Protein AF-A0A5N5L0U0-F1 (afdb_monomer)

Sequence (150 aa):
MPHYKRVSVTHNSPPVTTPPHHPRVSRDEAMPADPTDLRNKYGLDDGLHYVPGTPVYRAYDEYKQSSRRAETARVRYDRAANLLRVPQGRELGDGQFPRGSSPYRMFFPEDHAGLLPLAEEAFRTARDHAEKREAFNVRYEKVLEAKGVC

Nearest PDB structures (foldseek):
  8snb-assembly1_8F  TM=4.095E-01  e=4.947E+00  Strongylocentrotus purpuratus
  7nna-assembly1_A  TM=3.285E-01  e=7.511E+00  Klebsiella pneumoniae

Foldseek 3Di:
DDDDDDDDDDDPDDDPPDPDPDPQQDPPDDDPPALQVCCVPPNLDPCSCVPPPDPLVVLVVQLVVLVVQLVVLVVVLVVLQVVFFDDPPDDDDPPFDWDDPDPRRTGGPVSVVVSVVSVVSNVVSVVSSVVSVVVSVVSVVSSCVSVVVD

Structure (mmCIF, N/CA/C/O backbone):
data_AF-A0A5N5L0U0-F1
#
_entry.id   AF-A0A5N5L0U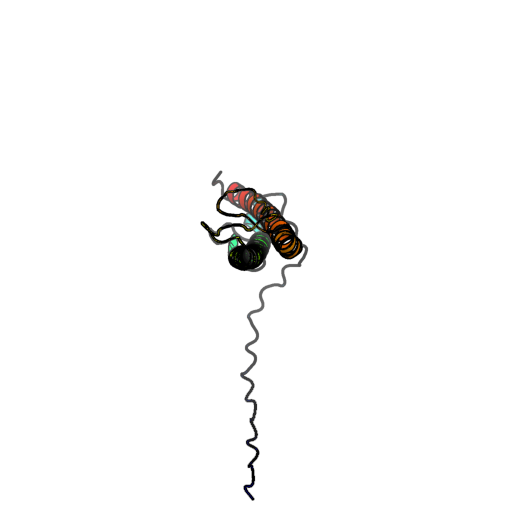0-F1
#
loop_
_atom_site.group_PDB
_atom_site.id
_atom_site.type_symbol
_atom_site.label_atom_id
_atom_site.label_alt_id
_atom_site.label_comp_id
_atom_site.label_asym_id
_atom_site.label_entity_id
_atom_site.label_seq_id
_atom_site.pdbx_PDB_ins_code
_atom_site.Cartn_x
_atom_site.Cartn_y
_atom_site.Cartn_z
_atom_site.occupancy
_atom_site.B_iso_or_equiv
_atom_site.auth_seq_id
_atom_site.auth_comp_id
_atom_site.auth_asym_id
_atom_site.auth_atom_id
_atom_site.pdbx_PDB_model_num
ATOM 1 N N . MET A 1 1 ? -25.865 -36.643 -40.971 1.00 43.41 1 MET A N 1
ATOM 2 C CA . MET A 1 1 ? -26.269 -35.379 -40.320 1.00 43.41 1 MET A CA 1
ATOM 3 C C . MET A 1 1 ? -26.561 -35.668 -38.853 1.00 43.41 1 MET A C 1
ATOM 5 O O . MET A 1 1 ? -27.514 -36.394 -38.602 1.00 43.41 1 MET A O 1
ATOM 9 N N . PRO A 1 2 ? -25.726 -35.241 -37.890 1.00 39.94 2 PRO A N 1
ATOM 10 C CA . PRO A 1 2 ? -25.977 -35.527 -36.482 1.00 39.94 2 PRO A CA 1
ATOM 11 C C . PRO A 1 2 ? -26.863 -34.452 -35.834 1.00 39.94 2 PRO A C 1
ATOM 13 O O . PRO A 1 2 ? -26.599 -33.255 -35.930 1.00 39.94 2 PRO A O 1
ATOM 16 N N . HIS A 1 3 ? -27.925 -34.914 -35.174 1.00 40.53 3 HIS A N 1
ATOM 17 C CA . HIS A 1 3 ? -28.851 -34.123 -34.370 1.00 40.53 3 HIS A CA 1
ATOM 18 C C . HIS A 1 3 ? -28.240 -33.818 -32.994 1.00 40.53 3 HIS A C 1
ATOM 20 O O . HIS A 1 3 ? -27.907 -34.739 -32.249 1.00 40.53 3 HIS A O 1
ATOM 26 N N . TYR A 1 4 ? -28.149 -32.542 -32.619 1.00 41.16 4 TYR A N 1
ATOM 27 C CA . TYR A 1 4 ? -27.779 -32.137 -31.262 1.00 41.16 4 TYR A CA 1
ATOM 28 C C . TYR A 1 4 ? -29.034 -32.039 -30.383 1.00 41.16 4 TYR A C 1
ATOM 30 O O . TYR A 1 4 ? -29.919 -31.217 -30.627 1.00 41.16 4 TYR A O 1
ATOM 38 N N . LYS A 1 5 ? -29.110 -32.885 -29.348 1.00 44.34 5 LYS A N 1
ATOM 39 C CA . LYS A 1 5 ? -30.099 -32.785 -28.263 1.00 44.34 5 LYS A CA 1
ATOM 40 C C . LYS A 1 5 ? -29.726 -31.609 -27.351 1.00 44.34 5 LYS A C 1
ATOM 42 O O . LYS A 1 5 ? -28.632 -31.585 -26.796 1.00 44.34 5 LYS A O 1
ATOM 47 N N . ARG A 1 6 ? -30.644 -30.653 -27.173 1.00 43.22 6 ARG A N 1
ATOM 48 C CA . ARG A 1 6 ? -30.555 -29.617 -26.129 1.00 43.22 6 ARG A CA 1
ATOM 49 C C . ARG A 1 6 ? -30.747 -30.267 -24.757 1.00 43.22 6 ARG A C 1
ATOM 51 O O . ARG A 1 6 ? -31.774 -30.896 -24.521 1.00 43.22 6 ARG A O 1
ATOM 58 N N . VAL A 1 7 ? -29.778 -30.090 -23.864 1.00 42.25 7 VAL A N 1
ATOM 59 C CA . VAL A 1 7 ? -29.912 -30.407 -22.437 1.00 42.25 7 VAL A CA 1
ATOM 60 C C . VAL A 1 7 ? -30.438 -29.156 -21.737 1.00 42.25 7 VAL A C 1
ATOM 62 O O . VAL A 1 7 ? -29.782 -28.116 -21.740 1.00 42.25 7 VAL A O 1
ATOM 65 N N . SER A 1 8 ? -31.642 -29.242 -21.179 1.00 44.12 8 SER A N 1
ATOM 66 C CA . SER A 1 8 ? -32.235 -28.193 -20.348 1.00 44.12 8 SER A CA 1
ATOM 67 C C . SER A 1 8 ? -31.621 -28.260 -18.951 1.00 44.12 8 SER A C 1
ATOM 69 O O . SER A 1 8 ? -31.816 -29.244 -18.243 1.00 44.12 8 SER A O 1
ATOM 71 N N . VAL A 1 9 ? -30.881 -27.227 -18.545 1.00 40.75 9 VAL A N 1
ATOM 72 C CA . VAL A 1 9 ? -30.376 -27.094 -17.171 1.00 40.75 9 VAL A CA 1
ATOM 73 C C . VAL A 1 9 ? -31.454 -26.419 -16.326 1.00 40.75 9 VAL A C 1
ATOM 75 O O . VAL A 1 9 ? -31.605 -25.197 -16.343 1.00 40.75 9 VAL A O 1
ATOM 78 N N . THR A 1 10 ? -32.223 -27.217 -15.590 1.00 44.31 10 THR A N 1
ATOM 79 C CA . THR A 1 10 ? -33.093 -26.734 -14.512 1.00 44.31 10 THR A CA 1
ATOM 80 C C . THR A 1 10 ? -32.227 -26.189 -13.377 1.00 44.31 10 THR A C 1
ATOM 82 O O . THR A 1 10 ? -31.539 -26.947 -12.694 1.00 44.31 10 THR A O 1
ATOM 85 N N . HIS A 1 11 ? -32.244 -24.868 -13.194 1.00 39.94 11 HIS A N 1
ATOM 86 C CA . HIS A 1 11 ? -31.640 -24.196 -12.046 1.00 39.94 11 HIS A CA 1
ATOM 87 C C . HIS A 1 11 ? -32.480 -24.480 -10.794 1.00 39.94 11 HIS A C 1
ATOM 89 O O . HIS A 1 11 ? -33.492 -23.827 -10.554 1.00 39.94 11 HIS A O 1
ATOM 95 N N . ASN A 1 12 ? -32.054 -25.457 -9.994 1.00 40.09 12 ASN A N 1
ATOM 96 C CA . ASN A 1 12 ? -32.483 -25.571 -8.603 1.00 40.09 12 ASN A CA 1
ATOM 97 C C . ASN A 1 12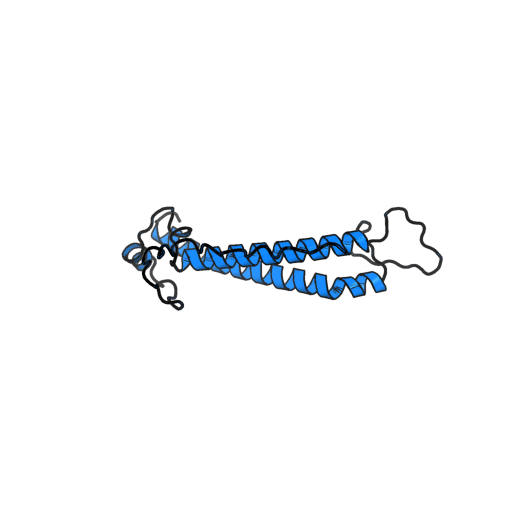 ? -31.752 -24.495 -7.794 1.00 40.09 12 ASN A C 1
ATOM 99 O O . ASN A 1 12 ? -30.601 -24.681 -7.398 1.00 40.09 12 ASN A O 1
ATOM 103 N N . SER A 1 13 ? -32.406 -23.355 -7.579 1.00 36.72 13 SER A N 1
ATOM 104 C CA . SER A 1 13 ? -31.942 -22.359 -6.614 1.00 36.72 13 SER A CA 1
ATOM 105 C C . SER A 1 13 ? -32.007 -22.955 -5.201 1.00 36.72 13 SER A C 1
ATOM 107 O O . SER A 1 13 ? -33.057 -23.486 -4.828 1.00 36.72 13 SER A O 1
ATOM 109 N N . PRO A 1 14 ? -30.933 -22.886 -4.395 1.00 39.53 14 PRO A N 1
ATOM 110 C CA . PRO A 1 14 ? -31.011 -23.264 -2.990 1.00 39.53 14 PRO A CA 1
ATOM 111 C C . PRO A 1 14 ? -31.945 -22.303 -2.228 1.00 39.53 14 PRO A C 1
ATOM 113 O O . PRO A 1 14 ? -32.077 -21.138 -2.620 1.00 39.53 14 PRO A O 1
ATOM 116 N N . PRO A 1 15 ? -32.595 -22.760 -1.142 1.00 40.91 15 PRO A N 1
ATOM 117 C CA . PRO A 1 15 ? -33.428 -21.899 -0.314 1.00 40.91 15 PRO A CA 1
ATOM 118 C C . PRO A 1 15 ? -32.594 -20.747 0.257 1.00 40.91 15 PRO A C 1
ATOM 120 O O . PRO A 1 15 ? -31.498 -20.945 0.782 1.00 40.91 15 PRO A O 1
ATOM 123 N N . VAL A 1 16 ? -33.128 -19.530 0.133 1.00 41.81 16 VAL A N 1
ATOM 124 C CA . VAL A 1 16 ? -32.563 -18.313 0.719 1.00 41.81 16 VAL A CA 1
ATOM 125 C C . VAL A 1 16 ? -32.682 -18.428 2.235 1.00 41.81 16 VAL A C 1
ATOM 127 O O . VAL A 1 16 ? -33.724 -18.138 2.816 1.00 41.81 16 VAL A O 1
ATOM 130 N N . THR A 1 17 ? -31.612 -18.878 2.883 1.00 38.34 17 THR A N 1
ATOM 131 C CA . THR A 1 17 ? -31.453 -18.742 4.328 1.00 38.34 17 THR A CA 1
ATOM 132 C C . THR A 1 17 ? -31.274 -17.259 4.620 1.00 38.34 17 THR A C 1
ATOM 134 O O . THR A 1 17 ? -30.225 -16.683 4.328 1.00 38.34 17 THR A O 1
ATOM 137 N N . THR A 1 18 ? -32.312 -16.620 5.151 1.00 43.56 18 THR A N 1
ATOM 138 C CA . THR A 1 18 ? -32.237 -15.246 5.647 1.00 43.56 18 THR A CA 1
ATOM 139 C C . THR A 1 18 ? -31.117 -15.179 6.691 1.00 43.56 18 THR A C 1
ATOM 141 O O . THR A 1 18 ? -31.186 -15.911 7.683 1.00 43.56 18 THR A O 1
ATOM 144 N N . PRO A 1 19 ? -30.063 -14.366 6.493 1.00 39.44 19 PRO A N 1
ATOM 145 C CA . PRO A 1 19 ? -29.031 -14.208 7.506 1.00 39.44 19 PRO A CA 1
ATOM 146 C C . PRO A 1 19 ? -29.650 -13.603 8.776 1.00 39.44 19 PRO A C 1
ATOM 148 O O . PRO A 1 19 ? -30.623 -12.845 8.679 1.00 39.44 19 PRO A O 1
ATOM 151 N N . PRO A 1 20 ? -29.119 -13.929 9.967 1.00 36.78 20 PRO A N 1
ATOM 152 C CA . PRO A 1 20 ? -29.631 -13.400 11.222 1.00 36.78 20 PRO A CA 1
ATOM 153 C C . PRO A 1 20 ? -29.679 -11.869 11.182 1.00 36.78 20 PRO A C 1
ATOM 155 O O . PRO A 1 20 ? -28.767 -11.211 10.674 1.00 36.78 20 PRO A O 1
ATOM 158 N N . HIS A 1 21 ? -30.771 -11.321 11.719 1.00 32.56 21 HIS A N 1
ATOM 159 C CA . HIS A 1 21 ? -31.004 -9.893 11.912 1.00 32.56 21 HIS A CA 1
ATOM 160 C C . HIS A 1 21 ? -29.930 -9.323 12.853 1.00 32.56 21 HIS A C 1
ATOM 162 O O . HIS A 1 21 ? -30.139 -9.172 14.053 1.00 32.56 21 HIS A O 1
ATOM 168 N N . HIS A 1 22 ? -28.758 -8.998 12.315 1.00 37.19 22 HIS A N 1
ATOM 169 C CA . HIS A 1 22 ? -27.859 -8.084 12.996 1.00 37.19 22 HIS A CA 1
ATOM 170 C C . HIS A 1 22 ? -28.514 -6.699 12.958 1.00 37.19 22 HIS A C 1
ATOM 172 O O . HIS A 1 22 ? -28.984 -6.283 11.889 1.00 37.19 22 HIS A O 1
ATOM 178 N N . PRO A 1 23 ? -28.603 -5.983 14.093 1.00 39.62 23 PRO A N 1
ATOM 179 C CA . PRO A 1 23 ? -29.119 -4.624 14.097 1.00 39.62 23 PRO A CA 1
ATOM 180 C C . PRO A 1 23 ? -28.358 -3.815 13.043 1.00 39.62 23 PRO A C 1
ATOM 182 O O . PRO A 1 23 ? -27.126 -3.841 12.993 1.00 39.62 23 PRO A O 1
ATOM 185 N N . ARG A 1 24 ? -29.094 -3.130 12.158 1.00 38.66 24 ARG A N 1
ATOM 186 C CA . ARG A 1 24 ? -28.523 -2.160 11.216 1.00 38.66 24 ARG A CA 1
ATOM 187 C C . ARG A 1 24 ? -27.963 -1.005 12.042 1.00 38.66 24 ARG A C 1
ATOM 189 O O . ARG A 1 24 ? -28.646 -0.018 12.280 1.00 38.66 24 ARG A O 1
ATOM 196 N N . VAL A 1 25 ? -26.729 -1.149 12.512 1.00 44.53 25 VAL A N 1
ATOM 197 C CA . VAL A 1 25 ? -25.988 -0.057 13.137 1.00 44.53 25 VAL A CA 1
ATOM 198 C C . VAL A 1 25 ? -25.747 0.975 12.037 1.00 44.53 25 VAL A C 1
ATOM 200 O O . VAL A 1 25 ? -25.103 0.668 11.030 1.00 44.53 25 VAL A O 1
ATOM 203 N N . SER A 1 26 ? -26.315 2.169 12.194 1.00 43.22 26 SER A N 1
ATOM 204 C CA . SER A 1 26 ? -26.261 3.266 11.224 1.00 43.22 26 SER A CA 1
ATOM 205 C C . SER A 1 26 ? -24.851 3.484 10.671 1.00 43.22 26 SER A C 1
ATOM 207 O O . SER A 1 26 ? -23.850 3.371 11.384 1.00 43.22 26 SER A O 1
ATOM 209 N N . ARG A 1 27 ? -24.762 3.756 9.364 1.00 45.16 27 ARG A N 1
ATOM 210 C CA . ARG A 1 27 ? -23.497 3.871 8.617 1.00 45.16 27 ARG A CA 1
ATOM 211 C C . ARG A 1 27 ? -22.604 5.015 9.128 1.00 45.16 27 ARG A C 1
ATOM 213 O O . ARG A 1 27 ? -21.389 4.899 9.018 1.00 45.16 27 ARG A O 1
ATOM 220 N N . ASP A 1 28 ? -23.204 6.007 9.787 1.00 44.16 28 ASP A N 1
ATOM 221 C CA . ASP A 1 28 ? -22.578 7.275 10.185 1.00 44.16 28 ASP A CA 1
ATOM 222 C C . ASP A 1 28 ? -22.289 7.413 11.686 1.00 44.16 28 ASP A C 1
ATOM 224 O O . ASP A 1 28 ? -22.077 8.518 12.180 1.00 44.16 28 ASP A O 1
ATOM 228 N N . GLU A 1 29 ? -22.290 6.320 12.451 1.00 55.25 29 GLU A N 1
ATOM 229 C CA . GLU A 1 29 ? -22.007 6.436 13.880 1.00 55.25 29 GLU A CA 1
ATOM 230 C C . GLU A 1 29 ? -20.511 6.692 14.121 1.00 55.25 29 GLU A C 1
ATOM 232 O O . GLU A 1 29 ? -19.669 5.792 14.023 1.00 55.25 29 GLU A O 1
ATOM 237 N N . ALA A 1 30 ? -20.181 7.956 14.393 1.00 59.62 30 ALA A N 1
ATOM 238 C CA . ALA A 1 30 ? -18.870 8.360 14.868 1.00 59.62 30 ALA A CA 1
ATOM 239 C C . ALA A 1 30 ? -18.540 7.611 16.169 1.00 59.62 30 ALA A C 1
ATOM 241 O O . ALA A 1 30 ? -19.421 7.330 16.984 1.00 59.62 30 ALA A O 1
ATOM 242 N N . MET A 1 31 ? -17.261 7.273 16.361 1.00 59.94 31 MET A N 1
ATOM 243 C CA . MET A 1 31 ? -16.790 6.721 17.633 1.00 59.94 31 MET A CA 1
ATOM 244 C C . MET A 1 31 ? -17.212 7.651 18.780 1.00 59.94 31 MET A C 1
ATOM 246 O O . MET A 1 31 ? -17.001 8.862 18.648 1.00 59.94 31 MET A O 1
ATOM 250 N N . PRO A 1 32 ? -17.752 7.119 19.891 1.00 61.22 32 PRO A N 1
ATOM 251 C CA . PRO A 1 32 ? -17.971 7.914 21.088 1.00 61.22 32 PRO A CA 1
ATOM 252 C C . PRO A 1 32 ? -16.669 8.620 21.477 1.00 61.22 32 PRO A C 1
ATOM 254 O O . PRO A 1 32 ? -15.584 8.035 21.394 1.00 61.22 32 PRO A O 1
ATOM 257 N N . ALA A 1 33 ? -16.767 9.897 21.843 1.00 58.44 33 ALA A N 1
ATOM 258 C CA . ALA A 1 33 ? -15.614 10.647 22.327 1.00 58.44 33 ALA A CA 1
ATOM 259 C C . ALA A 1 33 ? -15.135 10.105 23.683 1.00 58.44 33 ALA A C 1
ATOM 261 O O . ALA A 1 33 ? -13.934 10.129 23.939 1.00 58.44 33 ALA A O 1
ATOM 262 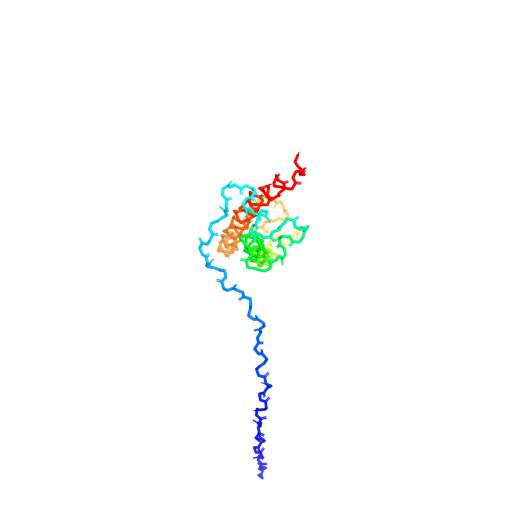N N . ASP A 1 34 ? -16.066 9.581 24.488 1.00 63.69 34 ASP A N 1
ATOM 263 C CA . ASP A 1 34 ? -15.810 8.990 25.796 1.00 63.69 34 ASP A CA 1
ATOM 264 C C . ASP A 1 34 ? -15.549 7.468 25.683 1.00 63.69 34 ASP A C 1
ATOM 266 O O . ASP A 1 34 ? -16.419 6.721 25.216 1.00 63.69 34 ASP A O 1
ATOM 270 N N . PRO A 1 35 ? -14.377 6.969 26.115 1.00 58.97 35 PRO A N 1
ATOM 271 C CA . PRO A 1 35 ? -14.091 5.535 26.181 1.00 58.97 35 PRO A CA 1
ATOM 272 C C . PRO A 1 35 ? -15.089 4.739 27.050 1.00 58.97 35 PRO A C 1
ATOM 274 O O . PRO A 1 35 ? -15.333 3.555 26.798 1.00 58.97 35 PRO A O 1
ATOM 277 N N . THR A 1 36 ? -15.733 5.376 28.027 1.00 62.09 36 THR A N 1
ATOM 278 C CA . THR A 1 36 ? -16.749 4.764 28.899 1.00 62.09 36 THR A CA 1
ATOM 279 C C . THR A 1 36 ? -18.033 4.426 28.134 1.00 62.09 36 THR A C 1
ATOM 281 O O . THR A 1 36 ? -18.658 3.393 28.387 1.00 62.09 36 THR A O 1
ATOM 284 N N . ASP A 1 37 ? -18.392 5.222 27.124 1.00 67.31 37 ASP A N 1
ATOM 285 C CA . ASP A 1 37 ? -19.555 4.964 26.267 1.00 67.31 37 ASP A CA 1
ATOM 286 C C . ASP A 1 37 ? -19.346 3.752 25.355 1.00 67.31 37 ASP A C 1
ATOM 288 O O . ASP A 1 37 ? -20.285 2.996 25.098 1.00 67.31 37 ASP A O 1
ATOM 292 N N . LEU A 1 38 ? -18.111 3.510 24.899 1.00 65.00 38 LEU A N 1
ATOM 293 C CA . LEU A 1 38 ? -17.769 2.295 24.150 1.00 65.00 38 LEU A CA 1
ATOM 294 C C . LEU A 1 38 ? -18.000 1.046 24.997 1.00 65.00 38 LEU A C 1
ATOM 296 O O . LEU A 1 38 ? -18.584 0.072 24.516 1.00 65.00 38 LEU A O 1
ATOM 300 N N . ARG A 1 39 ? -17.594 1.103 26.270 1.00 64.44 39 ARG A N 1
ATOM 301 C CA . ARG A 1 39 ? -17.817 0.026 27.236 1.00 64.44 39 ARG A CA 1
ATOM 302 C C . ARG A 1 39 ? -19.295 -0.224 27.481 1.00 64.44 39 ARG A C 1
ATOM 304 O O . ARG A 1 39 ? -19.724 -1.373 27.425 1.00 64.44 39 ARG A O 1
ATOM 311 N N . ASN A 1 40 ? -20.059 0.839 27.711 1.00 67.88 40 ASN A N 1
ATOM 312 C CA . ASN A 1 40 ? -21.485 0.745 28.012 1.00 67.88 40 ASN A CA 1
ATOM 313 C C . ASN A 1 40 ? -22.305 0.249 26.812 1.00 67.88 40 ASN A C 1
ATOM 315 O O . ASN A 1 40 ? -23.290 -0.462 26.995 1.00 67.88 40 ASN A O 1
ATOM 319 N N . LYS A 1 41 ? -21.905 0.608 25.585 1.00 67.31 41 LYS A N 1
ATOM 320 C CA . LYS A 1 41 ? -22.676 0.312 24.372 1.00 67.31 41 LYS A CA 1
ATOM 321 C C . LYS A 1 41 ? -22.332 -1.024 23.718 1.00 67.31 41 LYS A C 1
ATOM 323 O O . LYS A 1 41 ? -23.218 -1.659 23.152 1.00 67.31 41 LYS A O 1
ATOM 328 N N . TYR A 1 42 ? -21.065 -1.434 23.763 1.00 64.62 42 TYR A N 1
ATOM 329 C CA . TYR A 1 42 ? -20.581 -2.589 22.999 1.00 64.62 42 TYR A CA 1
ATOM 330 C C . TYR A 1 42 ? -19.923 -3.682 23.848 1.00 64.62 42 TYR A C 1
ATOM 332 O O . TYR A 1 42 ? -19.684 -4.770 23.327 1.00 64.62 42 TYR A O 1
ATOM 340 N N . GLY A 1 43 ? -19.639 -3.420 25.129 1.00 62.53 43 GLY A N 1
ATOM 341 C CA . GLY A 1 43 ? -18.747 -4.263 25.927 1.00 62.53 43 GLY A CA 1
ATOM 342 C C . GLY A 1 43 ? -17.286 -4.122 25.477 1.00 62.53 43 GLY A C 1
ATOM 343 O O . GLY A 1 43 ? -16.996 -3.813 24.324 1.00 62.53 43 GLY A O 1
ATOM 344 N N . LEU A 1 44 ? -16.334 -4.313 26.391 1.00 64.19 44 LEU A N 1
ATOM 345 C CA . LEU A 1 44 ? -14.896 -4.232 26.092 1.00 64.19 44 LEU A CA 1
ATOM 346 C C . LEU A 1 44 ? -14.249 -5.617 26.081 1.00 64.19 44 LEU A C 1
ATOM 348 O O . LEU A 1 44 ? -13.204 -5.830 26.694 1.00 64.19 44 LEU A O 1
ATOM 352 N N . ASP A 1 45 ? -14.848 -6.565 25.373 1.00 63.59 45 ASP A N 1
ATOM 353 C CA . ASP A 1 45 ? -14.220 -7.871 25.200 1.00 63.59 45 ASP A CA 1
ATOM 354 C C . ASP A 1 45 ? -12.977 -7.746 24.304 1.00 63.59 45 ASP A C 1
ATOM 356 O O . ASP A 1 45 ? -12.837 -6.828 23.483 1.00 63.59 45 ASP A O 1
ATOM 360 N N . ASP A 1 46 ? -12.032 -8.676 24.429 1.00 58.91 46 ASP A N 1
ATOM 361 C CA . ASP A 1 46 ? -10.843 -8.748 23.561 1.00 58.91 46 ASP A CA 1
ATOM 362 C C . ASP A 1 46 ? -11.188 -8.853 22.078 1.00 58.91 46 ASP A C 1
ATOM 364 O O . ASP A 1 46 ? -10.413 -8.423 21.227 1.00 58.91 46 ASP A O 1
ATOM 368 N N . GLY A 1 47 ? -12.410 -9.281 21.769 1.00 60.38 47 GLY A N 1
ATOM 369 C CA . GLY A 1 47 ? -12.943 -9.354 20.421 1.00 60.38 47 GLY A CA 1
ATOM 370 C C . GLY A 1 47 ? -13.554 -8.073 19.851 1.00 60.38 47 GLY A C 1
ATOM 371 O O . GLY A 1 47 ? -14.088 -8.161 18.753 1.00 60.38 47 GLY A O 1
ATOM 372 N N . LEU A 1 48 ? -13.517 -6.901 20.506 1.00 64.00 48 LEU A N 1
ATOM 373 C CA . LEU A 1 48 ? -14.269 -5.717 20.030 1.00 64.00 48 LEU A CA 1
ATOM 374 C C . LEU A 1 48 ? -13.941 -5.300 18.578 1.00 64.00 48 LEU A C 1
ATOM 376 O O . LEU A 1 48 ? -14.810 -4.832 17.842 1.00 64.00 48 LEU A O 1
ATOM 380 N N . HIS A 1 49 ? -12.703 -5.533 18.134 1.00 61.78 49 HIS A N 1
ATOM 381 C CA . HIS A 1 49 ? -12.263 -5.304 16.754 1.00 61.78 49 HIS A CA 1
ATOM 382 C C . HIS A 1 49 ? -12.799 -6.335 15.745 1.00 61.78 49 HIS A C 1
ATOM 384 O O . HIS A 1 49 ? -12.801 -6.074 14.544 1.00 61.78 49 HIS A O 1
ATOM 390 N N . TYR A 1 50 ? -13.294 -7.475 16.225 1.00 64.38 50 TYR A N 1
ATOM 391 C CA . TYR A 1 50 ? -13.924 -8.535 15.439 1.00 64.38 50 TYR A CA 1
ATOM 392 C C . TYR A 1 50 ? -15.452 -8.526 15.509 1.00 64.38 50 TYR A C 1
ATOM 394 O O . TYR A 1 50 ? -16.067 -9.236 14.717 1.00 64.38 50 TYR A O 1
ATOM 402 N N . VAL A 1 51 ? -16.076 -7.749 16.407 1.00 73.44 51 VAL A N 1
ATOM 403 C CA . VAL A 1 51 ? -17.543 -7.671 16.500 1.00 73.44 51 VAL A CA 1
ATOM 404 C C . VAL A 1 51 ? -18.091 -6.940 15.269 1.00 73.44 51 VAL A C 1
ATOM 406 O O . VAL A 1 51 ? -17.886 -5.728 15.143 1.00 73.44 51 VAL A O 1
ATOM 409 N N . PRO A 1 52 ? -18.806 -7.627 14.357 1.00 73.25 52 PRO A N 1
ATOM 410 C CA . PRO A 1 52 ? -19.265 -7.012 13.122 1.00 73.25 52 PRO A CA 1
ATOM 411 C C . PRO A 1 52 ? -20.209 -5.839 13.383 1.00 73.25 52 PRO A C 1
ATOM 413 O O . PRO A 1 52 ? -21.089 -5.895 14.239 1.00 73.25 52 PRO A O 1
ATOM 416 N N . GLY A 1 53 ? -20.044 -4.772 12.605 1.00 72.75 53 GLY A N 1
ATOM 417 C CA . GLY A 1 53 ? -20.909 -3.593 12.659 1.00 72.75 53 GLY A CA 1
ATOM 418 C C . GLY A 1 53 ? -20.449 -2.484 13.607 1.00 72.75 53 GLY A C 1
ATOM 419 O O . GLY A 1 53 ? -20.940 -1.365 13.443 1.00 72.75 53 GLY A O 1
ATOM 420 N N . THR A 1 54 ? -19.480 -2.732 14.499 1.00 78.38 54 THR A N 1
ATOM 421 C CA . THR A 1 54 ? -18.904 -1.686 15.365 1.00 78.38 54 THR A CA 1
ATOM 422 C C . THR A 1 54 ? -18.031 -0.702 14.570 1.00 78.38 54 THR A C 1
ATOM 424 O O . THR A 1 54 ? -17.477 -1.064 13.524 1.00 78.38 54 THR A O 1
ATOM 427 N N . PRO A 1 55 ? -17.846 0.545 15.043 1.00 78.12 55 PRO A N 1
ATOM 428 C CA . PRO A 1 55 ? -16.956 1.509 14.389 1.00 78.12 55 PRO A CA 1
ATOM 429 C C . PRO A 1 55 ? -15.489 1.050 14.293 1.00 78.12 55 PRO A C 1
ATOM 431 O O . PRO A 1 55 ? -14.787 1.437 13.353 1.00 78.12 55 PRO A O 1
ATOM 434 N N . VAL A 1 56 ? -15.032 0.222 15.243 1.00 79.81 56 VAL A N 1
ATOM 435 C CA . VAL A 1 56 ? -13.679 -0.363 15.276 1.00 79.81 56 VAL A CA 1
ATOM 436 C C . VAL A 1 56 ? -13.556 -1.475 14.239 1.00 79.81 56 VAL A C 1
ATOM 438 O O . VAL A 1 56 ? -12.612 -1.463 13.453 1.00 79.81 56 VAL A O 1
ATOM 441 N N . TYR A 1 57 ? -14.540 -2.377 14.169 1.00 82.69 57 TYR A N 1
ATOM 442 C CA . TYR A 1 57 ? -14.597 -3.411 13.136 1.00 82.69 57 TYR A CA 1
ATOM 443 C C . TYR A 1 57 ? -14.630 -2.811 11.731 1.00 82.69 57 TYR A C 1
ATOM 445 O O . TYR A 1 57 ? -13.904 -3.262 10.853 1.00 82.69 57 TYR A O 1
ATOM 453 N N . ARG A 1 58 ? -15.424 -1.755 11.508 1.00 83.75 58 ARG A N 1
ATOM 454 C CA . ARG A 1 58 ? -15.466 -1.061 10.209 1.00 83.75 58 ARG A CA 1
ATOM 455 C C . ARG A 1 58 ? -14.112 -0.470 9.835 1.00 83.75 58 ARG A C 1
ATOM 457 O O . ARG A 1 58 ? -13.669 -0.650 8.710 1.00 83.75 58 ARG A O 1
ATOM 464 N N . ALA A 1 59 ? -13.446 0.201 10.777 1.00 84.75 59 ALA A N 1
ATOM 465 C CA . ALA A 1 59 ? -12.113 0.749 10.537 1.00 84.75 59 ALA A CA 1
ATOM 466 C C . ALA A 1 59 ? -11.089 -0.354 10.238 1.00 84.75 59 ALA A C 1
ATOM 468 O O . ALA A 1 59 ? -10.267 -0.198 9.339 1.00 84.75 59 ALA A O 1
ATOM 469 N N . TYR A 1 60 ? -11.172 -1.481 10.951 1.00 87.38 60 TYR A N 1
ATOM 470 C CA . TYR A 1 60 ? -10.349 -2.654 10.683 1.00 87.38 60 TYR A CA 1
ATOM 471 C C . TYR A 1 60 ? -10.621 -3.233 9.290 1.00 87.38 60 TYR A C 1
ATOM 473 O O . TYR A 1 60 ? -9.679 -3.483 8.541 1.00 87.38 60 TYR A O 1
ATOM 481 N N . ASP A 1 61 ? -11.886 -3.415 8.911 1.00 88.75 61 ASP A N 1
ATOM 482 C CA . ASP A 1 61 ? -12.263 -3.948 7.602 1.00 88.75 61 ASP A CA 1
ATOM 483 C C . ASP A 1 61 ? -11.815 -3.016 6.465 1.00 88.75 61 ASP A C 1
ATOM 485 O O . ASP A 1 61 ? -11.175 -3.469 5.517 1.00 88.75 61 ASP A O 1
ATOM 489 N N . GLU A 1 62 ? -12.027 -1.703 6.594 1.00 90.00 62 GLU A N 1
ATOM 490 C CA . GLU A 1 62 ? -11.513 -0.704 5.647 1.00 90.00 62 GLU A CA 1
ATOM 491 C C . GLU A 1 62 ? -9.986 -0.769 5.514 1.00 90.00 62 GLU A C 1
ATOM 493 O O . GLU A 1 62 ? -9.466 -0.785 4.396 1.00 90.00 62 GLU A O 1
ATOM 498 N N . TYR A 1 63 ? -9.266 -0.868 6.635 1.00 91.06 63 TYR A N 1
ATOM 499 C CA . TYR A 1 63 ? -7.815 -1.062 6.656 1.00 91.06 63 TYR A CA 1
ATOM 500 C C . TYR A 1 63 ? -7.394 -2.362 5.954 1.00 91.06 63 TYR A C 1
ATOM 502 O O . TYR A 1 63 ? -6.461 -2.373 5.149 1.00 91.06 63 TYR A O 1
ATOM 510 N N . LYS A 1 64 ? -8.080 -3.483 6.201 1.00 92.81 64 LYS A N 1
ATOM 511 C CA . LYS A 1 64 ? -7.768 -4.756 5.535 1.00 92.81 64 LYS A CA 1
ATOM 512 C C . LYS A 1 64 ? -8.072 -4.704 4.041 1.00 92.81 64 LYS A C 1
ATOM 514 O O . LYS A 1 64 ? -7.316 -5.284 3.258 1.00 92.81 64 LYS A O 1
ATOM 519 N N . GLN A 1 65 ? -9.132 -4.016 3.629 1.00 93.19 65 GLN A N 1
ATOM 520 C CA . GLN A 1 65 ? -9.450 -3.810 2.219 1.00 93.19 65 GLN A CA 1
ATOM 521 C C . GLN A 1 65 ? -8.402 -2.931 1.523 1.00 93.19 65 GLN A C 1
ATOM 523 O O . GLN A 1 65 ? -7.926 -3.312 0.450 1.00 93.19 65 GLN A O 1
ATOM 528 N N . SER A 1 66 ? -7.992 -1.807 2.123 1.00 92.81 66 SER A N 1
ATOM 529 C CA . SER A 1 66 ? -6.944 -0.942 1.559 1.00 92.81 66 SER A CA 1
ATOM 530 C C . SER A 1 66 ? -5.589 -1.650 1.508 1.00 92.81 66 SER A C 1
ATOM 532 O O . SER A 1 66 ? -4.908 -1.587 0.488 1.00 92.81 66 SER A O 1
ATOM 534 N N . SER A 1 67 ? -5.252 -2.444 2.530 1.00 94.00 67 SER A N 1
ATOM 535 C CA . SER A 1 67 ? -4.058 -3.298 2.555 1.00 94.00 67 SER A CA 1
ATOM 536 C C . SER A 1 67 ? -4.017 -4.275 1.370 1.00 94.00 67 SER A C 1
ATOM 538 O O . SER A 1 67 ? -3.009 -4.364 0.671 1.00 94.00 67 SER A O 1
ATOM 540 N N . ARG A 1 68 ? -5.134 -4.955 1.064 1.00 96.69 68 ARG A N 1
ATOM 541 C CA . ARG A 1 68 ? -5.227 -5.853 -0.107 1.00 96.69 68 ARG A CA 1
ATOM 542 C C . ARG A 1 68 ? -5.076 -5.104 -1.433 1.00 96.69 68 ARG A C 1
ATOM 544 O O . ARG A 1 68 ? -4.455 -5.628 -2.359 1.00 96.69 68 ARG A O 1
ATOM 551 N N . ARG A 1 69 ? -5.644 -3.897 -1.544 1.00 95.12 69 ARG A N 1
ATOM 552 C CA . ARG A 1 69 ? -5.519 -3.051 -2.745 1.00 95.12 69 ARG A CA 1
ATOM 553 C C . ARG A 1 69 ? -4.079 -2.589 -2.951 1.00 95.12 69 ARG A C 1
ATOM 555 O O . ARG A 1 69 ? -3.564 -2.747 -4.054 1.00 95.12 69 ARG A O 1
ATOM 562 N N . ALA A 1 70 ? -3.429 -2.106 -1.894 1.00 94.19 70 ALA A N 1
ATOM 563 C CA . ALA A 1 70 ? -2.028 -1.702 -1.916 1.00 94.19 70 ALA A CA 1
ATOM 564 C C . ALA A 1 70 ? -1.113 -2.864 -2.318 1.00 94.19 70 ALA A C 1
ATOM 566 O O . ALA A 1 70 ? -0.277 -2.708 -3.204 1.00 94.19 70 ALA A O 1
ATOM 567 N N . GLU A 1 71 ? -1.323 -4.055 -1.747 1.00 94.88 71 GLU A N 1
ATOM 568 C CA . GLU A 1 71 ? -0.538 -5.237 -2.115 1.00 94.88 71 GLU A CA 1
ATOM 569 C C . GLU A 1 71 ? -0.766 -5.641 -3.576 1.00 94.88 71 GLU A C 1
ATOM 571 O O . GLU A 1 71 ? 0.184 -5.931 -4.299 1.00 94.88 71 GLU A O 1
ATOM 576 N N . THR A 1 72 ? -2.011 -5.594 -4.054 1.00 96.69 72 THR A N 1
ATOM 577 C CA . THR A 1 72 ? -2.325 -5.892 -5.460 1.00 96.69 72 THR A CA 1
ATOM 578 C C . THR A 1 72 ? -1.623 -4.921 -6.412 1.00 96.69 72 THR A C 1
ATOM 580 O O . THR A 1 72 ? -1.022 -5.357 -7.396 1.00 96.69 72 THR A O 1
ATOM 583 N N . ALA A 1 73 ? -1.679 -3.616 -6.131 1.00 93.94 73 ALA A N 1
ATOM 584 C CA . ALA A 1 73 ? -1.033 -2.592 -6.949 1.00 93.94 73 ALA A CA 1
ATOM 585 C C . ALA A 1 73 ? 0.497 -2.735 -6.925 1.00 93.94 73 ALA A C 1
ATOM 587 O O . ALA A 1 73 ? 1.135 -2.71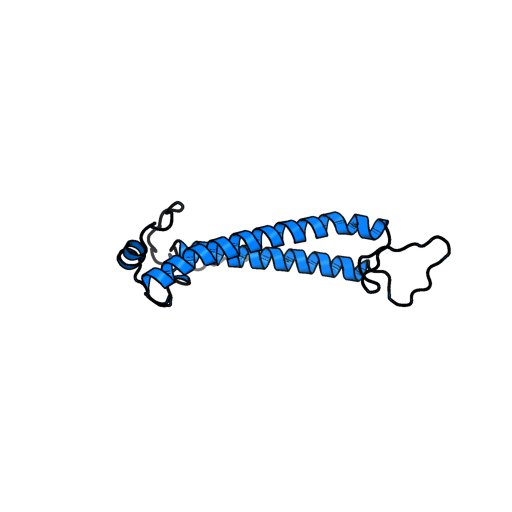5 -7.978 1.00 93.94 73 ALA A O 1
ATOM 588 N N . ARG A 1 74 ? 1.077 -2.989 -5.744 1.00 96.06 74 ARG A N 1
ATOM 589 C CA . ARG A 1 74 ? 2.509 -3.269 -5.574 1.00 96.06 74 ARG A CA 1
ATOM 590 C C . ARG A 1 74 ? 2.948 -4.467 -6.407 1.00 96.06 74 ARG A C 1
ATOM 592 O O . ARG A 1 74 ? 3.895 -4.354 -7.174 1.00 96.06 74 ARG A O 1
ATOM 599 N N . VAL A 1 75 ? 2.242 -5.594 -6.307 1.00 96.19 75 VAL A N 1
ATOM 600 C CA . VAL A 1 75 ? 2.567 -6.813 -7.063 1.00 96.19 75 VAL A CA 1
ATOM 601 C C . VAL A 1 75 ? 2.465 -6.579 -8.570 1.00 96.19 75 VAL A C 1
ATOM 603 O O . VAL A 1 75 ? 3.309 -7.065 -9.321 1.00 96.19 75 VAL A O 1
ATOM 606 N N . ARG A 1 76 ? 1.462 -5.823 -9.036 1.00 94.25 76 ARG A N 1
ATOM 607 C CA . ARG A 1 76 ? 1.336 -5.456 -10.457 1.00 94.25 76 ARG A CA 1
ATOM 608 C C . ARG A 1 76 ? 2.517 -4.615 -10.931 1.00 94.25 76 ARG A C 1
ATOM 610 O O . ARG A 1 76 ? 3.101 -4.946 -11.962 1.00 94.25 76 ARG A O 1
ATOM 617 N N . TYR A 1 77 ? 2.880 -3.584 -10.170 1.00 93.94 77 TYR A N 1
ATOM 618 C CA . TYR A 1 77 ? 4.046 -2.753 -10.453 1.00 93.94 77 TYR A CA 1
ATOM 619 C C . TYR A 1 77 ? 5.335 -3.583 -10.463 1.00 93.94 77 TYR A C 1
ATOM 621 O O . TYR A 1 77 ? 6.052 -3.574 -11.459 1.00 93.94 77 TYR A O 1
ATOM 629 N N . ASP A 1 78 ? 5.595 -4.363 -9.409 1.00 92.31 78 ASP A N 1
ATOM 630 C CA . ASP A 1 78 ? 6.801 -5.187 -9.285 1.00 92.31 78 ASP A CA 1
ATOM 631 C C . ASP A 1 78 ? 6.889 -6.209 -10.428 1.00 92.31 78 ASP A C 1
ATOM 633 O O . ASP A 1 78 ? 7.962 -6.432 -10.989 1.00 92.31 78 ASP A O 1
ATOM 637 N N . ARG A 1 79 ? 5.763 -6.809 -10.834 1.00 93.38 79 ARG A N 1
ATOM 638 C CA . ARG A 1 79 ? 5.715 -7.719 -11.985 1.00 93.38 79 ARG A CA 1
ATOM 639 C C . ARG A 1 79 ? 6.072 -7.006 -13.287 1.00 93.38 79 ARG A C 1
ATOM 641 O O . ARG A 1 79 ? 6.891 -7.531 -14.034 1.00 93.38 79 ARG A O 1
ATOM 648 N N . ALA A 1 80 ? 5.472 -5.849 -13.565 1.00 93.50 80 ALA A N 1
ATOM 649 C CA . ALA A 1 80 ? 5.764 -5.083 -14.776 1.00 93.50 80 ALA A CA 1
ATOM 650 C C . ALA A 1 80 ? 7.226 -4.614 -14.795 1.00 93.50 80 ALA A C 1
ATOM 652 O O . ALA A 1 80 ? 7.937 -4.832 -15.772 1.00 93.50 80 ALA A O 1
ATOM 653 N N . ALA A 1 81 ? 7.711 -4.075 -13.677 1.00 91.06 81 ALA A N 1
ATOM 654 C CA . ALA A 1 81 ? 9.094 -3.655 -13.516 1.00 91.06 81 ALA A CA 1
ATOM 655 C C . ALA A 1 81 ? 10.074 -4.821 -13.718 1.00 91.06 81 ALA A C 1
ATOM 657 O O . ALA A 1 81 ? 11.090 -4.672 -14.387 1.00 91.06 81 ALA A O 1
ATOM 658 N N . ASN A 1 82 ? 9.770 -6.016 -13.210 1.00 90.75 82 ASN A N 1
ATOM 659 C CA . ASN A 1 82 ? 10.638 -7.179 -13.405 1.00 90.75 82 ASN A CA 1
ATOM 660 C C . ASN A 1 82 ? 10.734 -7.643 -14.866 1.00 90.75 82 ASN A C 1
ATOM 662 O O . ASN A 1 82 ? 11.747 -8.241 -15.225 1.00 90.75 82 ASN A O 1
ATOM 666 N N . LEU A 1 83 ? 9.713 -7.382 -15.687 1.00 89.25 83 LEU A N 1
ATOM 667 C CA . LEU A 1 83 ? 9.727 -7.689 -17.121 1.00 89.25 83 LEU A CA 1
ATOM 668 C C . LEU A 1 83 ? 10.477 -6.630 -17.935 1.00 89.25 83 LEU A C 1
ATOM 670 O O . LEU A 1 83 ? 11.097 -6.965 -18.938 1.00 89.25 83 LEU A O 1
ATOM 674 N N . LEU A 1 84 ? 10.409 -5.373 -17.497 1.00 88.81 84 LEU A N 1
ATOM 675 C CA . LEU A 1 84 ? 10.951 -4.217 -18.213 1.00 88.81 84 LEU A CA 1
ATOM 676 C C . LEU A 1 84 ? 12.352 -3.799 -17.743 1.00 88.81 84 LEU A C 1
ATOM 678 O O . LEU A 1 84 ? 12.996 -2.959 -18.366 1.00 88.81 84 LEU A O 1
ATOM 682 N N . ARG A 1 85 ? 12.843 -4.351 -16.629 1.00 88.12 85 ARG A N 1
ATOM 683 C CA . ARG A 1 85 ? 14.195 -4.053 -16.145 1.00 88.12 85 ARG A CA 1
ATOM 684 C C . ARG A 1 85 ? 15.242 -4.522 -17.151 1.00 88.12 85 ARG A C 1
ATOM 686 O O . ARG A 1 85 ? 15.140 -5.611 -17.718 1.00 88.12 85 ARG A O 1
ATOM 693 N N . VAL A 1 86 ? 16.308 -3.743 -17.285 1.00 86.44 86 VAL A N 1
ATOM 694 C CA . VAL A 1 86 ? 17.494 -4.152 -18.033 1.00 86.44 86 VAL A CA 1
ATOM 695 C C . VA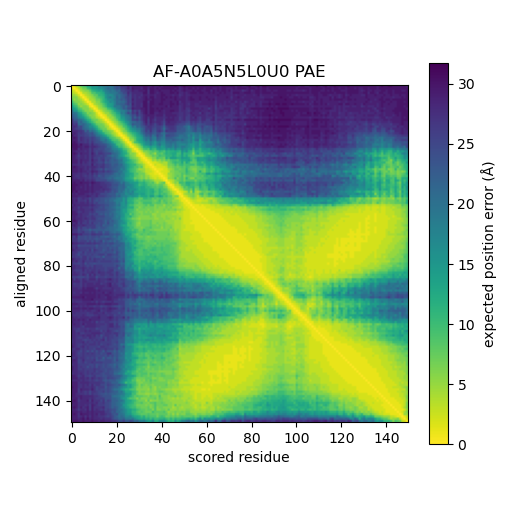L A 1 86 ? 18.114 -5.369 -17.335 1.00 86.44 86 VAL A C 1
ATOM 697 O O . VAL A 1 86 ? 18.431 -5.287 -16.144 1.00 86.44 86 VAL A O 1
ATOM 700 N N . PRO A 1 87 ? 18.285 -6.507 -18.036 1.00 83.06 87 PRO A N 1
ATOM 701 C CA . PRO A 1 87 ? 18.930 -7.680 -17.466 1.00 83.06 87 PRO A CA 1
ATOM 702 C C . PRO A 1 87 ? 20.344 -7.364 -16.981 1.00 83.06 87 PRO A C 1
ATOM 704 O O . PRO A 1 87 ? 21.099 -6.641 -17.633 1.00 83.06 87 PRO A O 1
ATOM 707 N N . GLN A 1 88 ? 20.716 -7.934 -15.839 1.00 77.94 88 GLN A N 1
ATOM 708 C CA . GLN A 1 88 ? 22.053 -7.765 -15.286 1.00 77.94 88 GLN A CA 1
ATOM 709 C C . GLN A 1 88 ? 23.102 -8.356 -16.238 1.00 77.94 88 GLN A C 1
ATOM 711 O O . GLN A 1 88 ? 22.928 -9.462 -16.742 1.00 77.94 88 GLN A O 1
ATOM 716 N N . GLY A 1 89 ? 24.190 -7.618 -16.474 1.00 72.88 89 GLY A N 1
ATOM 717 C CA . GLY A 1 89 ? 25.276 -8.059 -17.356 1.00 72.88 89 GLY A CA 1
ATOM 718 C C . GLY A 1 89 ? 24.955 -7.989 -18.850 1.00 72.88 89 GLY A C 1
ATOM 719 O O . GLY A 1 89 ? 25.740 -8.477 -19.654 1.00 72.88 89 GLY A O 1
ATOM 720 N N . ARG A 1 90 ? 23.823 -7.386 -19.240 1.00 76.75 90 ARG A N 1
ATOM 721 C CA . ARG A 1 90 ? 23.538 -7.104 -20.647 1.00 76.75 90 ARG A CA 1
ATOM 722 C C . ARG A 1 90 ? 24.542 -6.081 -21.176 1.00 76.75 90 ARG A C 1
ATOM 724 O O . ARG A 1 90 ? 24.638 -4.982 -20.632 1.00 76.75 90 ARG A O 1
ATOM 731 N N . GLU A 1 91 ? 25.232 -6.426 -22.258 1.00 75.25 91 GLU A N 1
ATOM 732 C CA . GLU A 1 91 ? 26.003 -5.455 -23.032 1.00 75.25 91 GLU A CA 1
ATOM 733 C C . GLU A 1 91 ? 25.041 -4.427 -23.636 1.00 75.25 91 GLU A C 1
ATOM 735 O O . GLU A 1 91 ? 24.078 -4.769 -24.332 1.00 75.25 91 GLU A O 1
ATOM 740 N N . LEU A 1 92 ? 25.264 -3.161 -23.299 1.00 79.69 92 LEU A N 1
ATOM 741 C CA . LEU A 1 92 ? 24.503 -2.039 -23.825 1.00 79.69 92 LEU A CA 1
ATOM 742 C C . LEU A 1 92 ? 25.184 -1.577 -25.110 1.00 79.69 92 LEU A C 1
ATOM 744 O O . LEU A 1 92 ? 26.382 -1.308 -25.110 1.00 79.69 92 LEU A O 1
ATOM 748 N N . GLY A 1 93 ? 24.423 -1.513 -26.202 1.00 73.69 93 GLY A N 1
ATOM 749 C CA . GLY A 1 93 ? 24.926 -0.960 -27.458 1.00 73.69 93 GLY A CA 1
ATOM 750 C C . GLY A 1 93 ? 25.159 0.549 -27.361 1.00 73.69 93 GLY A C 1
ATOM 751 O O . GLY A 1 93 ? 24.636 1.211 -26.459 1.00 73.69 93 GLY A O 1
ATOM 752 N N . ASP A 1 94 ? 25.901 1.103 -28.319 1.00 71.50 94 ASP A N 1
ATOM 753 C CA . ASP A 1 94 ? 26.158 2.543 -28.390 1.00 71.50 94 ASP A CA 1
ATOM 754 C C . ASP A 1 94 ? 24.850 3.350 -28.333 1.00 71.50 94 ASP A C 1
ATOM 756 O O . ASP A 1 94 ? 23.888 3.081 -29.055 1.00 71.50 94 ASP A O 1
ATOM 760 N N . GLY A 1 95 ? 24.804 4.339 -27.437 1.00 69.25 95 GLY A N 1
ATOM 761 C CA . GLY A 1 95 ? 23.638 5.207 -27.246 1.00 69.25 95 GLY A CA 1
ATOM 762 C C . GLY A 1 95 ? 22.565 4.685 -26.279 1.00 69.25 95 GLY A C 1
ATOM 763 O O . GLY A 1 95 ? 21.585 5.389 -26.037 1.00 69.25 95 GLY A O 1
ATOM 764 N N . GLN A 1 96 ? 22.728 3.493 -25.692 1.00 77.50 96 GLN A N 1
ATOM 765 C CA . GLN A 1 96 ? 21.805 2.966 -24.682 1.00 77.50 96 GLN A CA 1
ATOM 766 C C . GLN A 1 96 ? 22.185 3.431 -23.270 1.00 77.50 96 GLN A C 1
ATOM 768 O O . GLN A 1 96 ? 23.160 2.967 -22.684 1.00 77.50 96 GLN A O 1
ATOM 773 N N . PHE A 1 97 ? 21.367 4.314 -22.694 1.00 79.38 97 PHE A N 1
ATOM 774 C CA . PHE A 1 97 ? 21.594 4.888 -21.363 1.00 79.38 97 PHE A CA 1
ATOM 775 C C . PHE A 1 97 ? 20.426 4.578 -20.420 1.00 79.38 97 PHE A C 1
ATOM 777 O O . PHE A 1 97 ? 19.553 5.431 -20.217 1.00 79.38 97 PHE A O 1
ATOM 784 N N . PRO A 1 98 ? 20.361 3.365 -19.846 1.00 81.62 98 PRO A N 1
ATOM 785 C CA . PRO A 1 98 ? 19.324 3.048 -18.885 1.00 81.62 98 PRO A CA 1
ATOM 786 C C . PRO A 1 98 ? 19.510 3.865 -17.603 1.00 81.62 98 PRO A C 1
ATOM 788 O O . PRO A 1 98 ? 20.623 4.221 -17.211 1.00 81.62 98 PRO A O 1
ATOM 791 N N . ARG A 1 99 ? 18.397 4.181 -16.945 1.00 78.50 99 ARG A N 1
ATOM 792 C CA . ARG A 1 99 ? 18.356 4.965 -15.709 1.00 78.50 99 ARG A CA 1
ATOM 793 C C . ARG A 1 99 ? 17.652 4.175 -14.618 1.00 78.50 99 ARG A C 1
ATOM 795 O O . ARG A 1 99 ? 16.776 3.356 -14.882 1.00 78.50 99 ARG A O 1
ATOM 802 N N . GLY A 1 100 ? 18.038 4.421 -13.376 1.00 75.25 100 GLY A N 1
ATOM 803 C CA . GLY A 1 100 ? 17.450 3.742 -12.232 1.00 75.25 100 GLY A CA 1
ATOM 804 C C . GLY A 1 100 ? 18.015 4.257 -10.922 1.00 75.25 100 GLY A C 1
ATOM 805 O O . GLY A 1 100 ? 19.121 4.789 -10.876 1.00 75.25 100 GLY A O 1
ATOM 806 N N . SER A 1 101 ? 17.255 4.082 -9.845 1.00 69.06 101 SER A N 1
ATOM 807 C CA . SER A 1 101 ? 17.683 4.425 -8.484 1.00 69.06 101 SER A CA 1
ATOM 808 C C . SER A 1 101 ? 18.657 3.405 -7.881 1.00 69.06 101 SER A C 1
ATOM 810 O O . SER A 1 101 ? 19.202 3.633 -6.805 1.00 69.06 101 SER A O 1
ATOM 812 N N . SER A 1 102 ? 18.874 2.268 -8.550 1.00 71.38 102 SER A N 1
ATOM 813 C CA . SER A 1 102 ? 19.767 1.197 -8.110 1.00 71.38 102 SER A CA 1
ATOM 814 C C . SER A 1 102 ? 20.367 0.460 -9.315 1.00 71.38 102 SER A C 1
ATOM 816 O O . SER A 1 102 ? 19.647 0.249 -10.296 1.00 71.38 102 SER A O 1
ATOM 818 N N . PRO A 1 103 ? 21.623 -0.031 -9.234 1.00 66.50 103 PRO A N 1
ATOM 819 C CA . PRO A 1 103 ? 22.233 -0.864 -10.277 1.00 66.50 103 PRO A CA 1
ATOM 820 C C . PRO A 1 103 ? 21.421 -2.123 -10.622 1.00 66.50 103 PRO A C 1
ATOM 822 O O . PRO A 1 103 ? 21.509 -2.637 -11.731 1.00 66.50 103 PRO A O 1
ATOM 825 N N . TYR A 1 104 ? 20.598 -2.609 -9.686 1.00 70.94 104 TYR A N 1
ATOM 826 C CA . TYR A 1 104 ? 19.757 -3.801 -9.858 1.00 70.94 104 TYR A CA 1
ATOM 827 C C . TYR A 1 104 ? 18.345 -3.492 -10.386 1.00 70.94 104 TYR A C 1
ATOM 829 O O . TYR A 1 104 ? 17.533 -4.402 -10.568 1.00 70.94 104 TYR A O 1
ATOM 837 N N . ARG A 1 105 ? 18.024 -2.209 -10.591 1.00 79.50 105 ARG A N 1
ATOM 838 C CA . ARG A 1 105 ? 16.724 -1.714 -11.068 1.00 79.50 105 ARG A CA 1
ATOM 839 C C . ARG A 1 105 ? 16.934 -0.592 -12.081 1.00 79.50 105 ARG A C 1
ATOM 841 O O . ARG A 1 105 ? 16.532 0.547 -11.854 1.00 79.50 105 ARG A O 1
ATOM 848 N N . MET A 1 106 ? 17.610 -0.927 -13.173 1.00 85.94 106 MET A N 1
ATOM 849 C CA . MET A 1 106 ? 17.790 -0.033 -14.312 1.00 85.94 106 MET A CA 1
ATOM 850 C C . MET A 1 106 ? 16.722 -0.307 -15.372 1.00 85.94 106 MET A C 1
ATOM 852 O O . MET A 1 106 ? 16.377 -1.461 -15.619 1.00 85.94 106 MET A O 1
ATOM 856 N N . PHE A 1 107 ? 16.215 0.752 -15.995 1.00 88.00 107 PHE A N 1
ATOM 857 C CA . PHE A 1 107 ? 15.181 0.721 -17.031 1.00 88.00 107 PHE A CA 1
ATOM 858 C C . PHE A 1 107 ? 15.596 1.619 -18.193 1.00 88.00 107 PHE A C 1
ATOM 860 O O . PHE A 1 107 ? 16.270 2.631 -17.975 1.00 88.00 107 PHE A O 1
ATOM 867 N N . PHE A 1 108 ? 15.177 1.297 -19.415 1.00 88.31 108 PHE A N 1
ATOM 868 C CA . PHE A 1 108 ? 15.262 2.267 -20.505 1.00 88.31 108 PHE A CA 1
ATOM 869 C C . PHE A 1 108 ? 14.219 3.382 -20.316 1.00 88.31 108 PHE A C 1
ATOM 871 O O . PHE A 1 108 ? 13.218 3.169 -19.623 1.00 88.31 108 PHE A O 1
ATOM 878 N N . PRO A 1 109 ? 14.440 4.588 -20.869 1.00 85.44 109 PRO A N 1
ATOM 879 C CA . PRO A 1 109 ? 13.515 5.710 -20.705 1.00 85.44 109 PRO A CA 1
ATOM 880 C C . PRO A 1 109 ? 12.067 5.388 -21.105 1.00 85.44 109 PRO A C 1
ATOM 882 O O . PRO A 1 109 ? 11.136 5.790 -20.408 1.00 85.44 109 PRO A O 1
ATOM 885 N N . GLU A 1 110 ? 11.871 4.634 -22.186 1.00 85.69 110 GLU A N 1
ATOM 886 C CA . GLU A 1 110 ? 10.557 4.251 -22.711 1.00 85.69 110 GLU A CA 1
ATOM 887 C C . GLU A 1 110 ? 9.848 3.265 -21.774 1.00 85.69 110 GLU A C 1
ATOM 889 O O . GLU A 1 110 ? 8.674 3.433 -21.440 1.00 85.69 110 GLU A O 1
ATOM 894 N N . ASP A 1 111 ? 10.592 2.277 -21.280 1.00 87.81 111 ASP A N 1
ATOM 895 C CA . ASP A 1 111 ? 10.118 1.295 -20.306 1.00 87.81 111 ASP A CA 1
ATOM 896 C C . ASP A 1 111 ? 9.743 1.964 -18.980 1.00 87.81 111 ASP A C 1
ATOM 898 O O . ASP A 1 111 ? 8.710 1.664 -18.377 1.0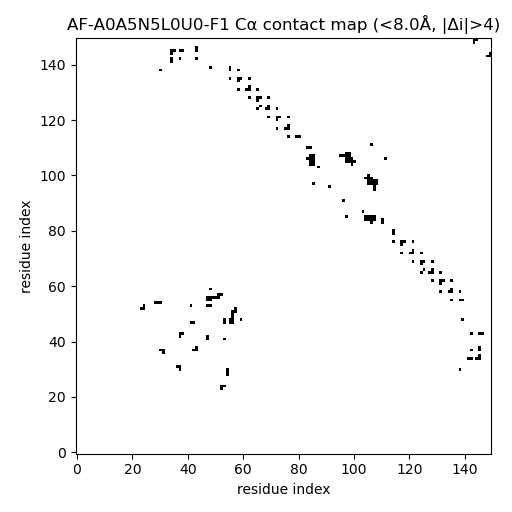0 87.81 111 ASP A O 1
ATOM 902 N N . HIS A 1 112 ? 10.556 2.929 -18.545 1.00 85.75 112 HIS A N 1
ATOM 903 C CA . HIS A 1 112 ? 10.277 3.725 -17.359 1.00 85.75 112 HIS A CA 1
ATOM 904 C C . HIS A 1 112 ? 9.002 4.562 -17.532 1.00 85.75 112 HIS A C 1
ATOM 906 O O . HIS A 1 112 ? 8.200 4.647 -16.603 1.00 85.75 112 HIS A O 1
ATOM 912 N N . ALA A 1 113 ? 8.772 5.141 -18.716 1.00 86.62 113 ALA A N 1
ATOM 913 C CA . ALA A 1 113 ? 7.533 5.856 -19.021 1.00 86.62 113 ALA A CA 1
ATOM 914 C C . ALA A 1 113 ? 6.306 4.926 -18.969 1.00 86.62 113 ALA A C 1
ATOM 916 O O . ALA A 1 113 ? 5.270 5.310 -18.426 1.00 86.62 113 ALA A O 1
ATOM 917 N N . GLY A 1 114 ? 6.440 3.684 -19.445 1.00 86.00 114 GLY A N 1
ATOM 918 C CA . GLY A 1 114 ? 5.397 2.658 -19.339 1.00 86.00 114 GLY A CA 1
ATOM 919 C C . GLY A 1 114 ? 5.079 2.233 -17.898 1.00 86.00 114 GLY A C 1
ATOM 920 O O . GLY A 1 114 ? 3.951 1.830 -17.610 1.00 86.00 114 GLY A O 1
ATOM 921 N N . LEU A 1 115 ? 6.037 2.357 -16.974 1.00 90.88 115 LEU A N 1
ATOM 922 C CA . LEU A 1 115 ? 5.850 2.034 -15.555 1.00 90.88 115 LEU A CA 1
ATOM 923 C C . LEU A 1 115 ? 5.162 3.142 -14.752 1.00 90.88 115 LEU A C 1
ATOM 925 O O . LEU A 1 115 ? 4.602 2.843 -13.695 1.00 90.88 115 LEU A O 1
ATOM 929 N N . LEU A 1 116 ? 5.181 4.393 -15.226 1.00 89.81 116 LEU A N 1
ATOM 930 C CA . LEU A 1 116 ? 4.669 5.545 -14.472 1.00 89.81 116 LEU A CA 1
ATOM 931 C C . LEU A 1 116 ? 3.224 5.362 -13.974 1.00 89.81 116 LEU A C 1
ATOM 933 O O . LEU A 1 116 ? 3.010 5.534 -12.774 1.00 89.81 116 LEU A O 1
ATOM 937 N N . PRO A 1 117 ? 2.243 4.933 -14.795 1.00 93.81 117 PRO A N 1
ATOM 938 C CA . PRO A 1 117 ? 0.869 4.765 -14.315 1.00 93.81 117 PRO A CA 1
ATOM 939 C C . PRO A 1 117 ? 0.746 3.723 -13.192 1.00 93.81 117 PRO A C 1
ATOM 941 O O . PRO A 1 117 ? -0.016 3.909 -12.245 1.00 93.81 117 PRO A O 1
ATOM 944 N N . LEU A 1 118 ? 1.527 2.639 -13.269 1.00 93.44 118 LEU A N 1
ATOM 945 C CA . LEU A 1 118 ? 1.535 1.579 -12.256 1.00 93.44 118 LEU A CA 1
ATOM 946 C C . LEU A 1 118 ? 2.228 2.035 -10.969 1.00 93.44 118 LEU A C 1
ATOM 948 O O . LEU A 1 118 ? 1.786 1.689 -9.874 1.00 93.44 118 LEU A O 1
ATOM 952 N N . ALA A 1 119 ? 3.299 2.822 -11.094 1.00 92.00 119 ALA A N 1
ATOM 953 C CA . ALA A 1 119 ? 3.979 3.430 -9.957 1.00 92.00 119 ALA A CA 1
ATOM 954 C C . ALA A 1 119 ? 3.060 4.423 -9.229 1.00 92.00 119 ALA A C 1
ATOM 956 O O . ALA A 1 119 ? 2.986 4.405 -8.000 1.00 92.00 119 ALA A O 1
ATOM 957 N N . GLU A 1 120 ? 2.314 5.244 -9.972 1.00 94.19 120 GLU A N 1
ATOM 958 C CA . GLU A 1 120 ? 1.323 6.162 -9.408 1.00 94.19 120 GLU A CA 1
ATOM 959 C C . GLU A 1 120 ? 0.187 5.421 -8.690 1.00 94.19 120 GLU A C 1
ATOM 961 O O . GLU A 1 120 ? -0.190 5.807 -7.582 1.00 94.19 120 GLU A O 1
ATOM 966 N N . GLU A 1 121 ? -0.348 4.346 -9.277 1.00 94.06 121 GLU A N 1
ATOM 967 C CA . GLU A 1 121 ? -1.375 3.511 -8.639 1.00 94.06 121 GLU A CA 1
ATOM 968 C C . GLU A 1 121 ? -0.853 2.878 -7.339 1.00 94.06 121 GLU A C 1
ATOM 970 O O . GLU A 1 121 ? -1.508 2.960 -6.293 1.00 94.06 121 GLU A O 1
ATOM 975 N N . ALA A 1 122 ? 0.347 2.290 -7.376 1.00 92.88 122 ALA A N 1
ATOM 976 C CA . ALA A 1 122 ? 0.988 1.702 -6.203 1.00 92.88 122 ALA A CA 1
ATOM 977 C C . ALA A 1 122 ? 1.233 2.749 -5.105 1.00 92.88 122 ALA A C 1
ATOM 979 O O . ALA A 1 122 ? 0.951 2.493 -3.936 1.00 92.88 122 ALA A O 1
ATOM 980 N N . PHE A 1 123 ? 1.678 3.953 -5.471 1.00 94.81 123 PHE A N 1
ATOM 981 C CA . PHE A 1 123 ? 1.871 5.053 -4.529 1.00 94.81 123 PHE A CA 1
ATOM 982 C C . PHE A 1 123 ? 0.552 5.504 -3.887 1.00 94.81 123 PHE A C 1
ATOM 984 O O . PHE A 1 123 ? 0.458 5.602 -2.662 1.00 94.81 123 PHE A O 1
ATOM 991 N N . ARG A 1 124 ? -0.492 5.743 -4.693 1.00 95.88 124 ARG A N 1
ATOM 992 C CA . ARG A 1 124 ? -1.807 6.189 -4.198 1.00 95.88 124 ARG A CA 1
ATOM 993 C C . ARG A 1 124 ? -2.429 5.168 -3.250 1.00 95.88 124 ARG A C 1
ATOM 995 O O . ARG A 1 124 ? -2.921 5.539 -2.188 1.00 95.88 124 ARG A O 1
ATOM 1002 N N . THR A 1 125 ? -2.384 3.890 -3.611 1.00 93.44 125 THR A N 1
ATOM 1003 C CA . THR A 1 125 ? -2.947 2.814 -2.782 1.00 93.44 125 THR A CA 1
ATOM 1004 C C . THR A 1 125 ? -2.129 2.564 -1.515 1.00 93.44 125 THR A C 1
ATOM 1006 O O . THR A 1 125 ? -2.712 2.304 -0.464 1.00 93.44 125 THR A O 1
ATOM 1009 N N . ALA A 1 126 ? -0.800 2.704 -1.565 1.00 93.31 126 ALA A N 1
ATOM 1010 C CA . ALA A 1 126 ? 0.046 2.645 -0.374 1.00 93.31 126 ALA A CA 1
ATOM 1011 C C . ALA A 1 126 ? -0.254 3.790 0.605 1.00 93.31 126 ALA A C 1
ATOM 1013 O O . ALA A 1 126 ? -0.310 3.563 1.815 1.00 93.31 126 ALA A O 1
ATOM 1014 N N . ARG A 1 127 ? -0.490 5.002 0.089 1.00 93.69 127 ARG A N 1
ATOM 1015 C CA . ARG A 1 127 ? -0.899 6.152 0.899 1.00 93.69 127 ARG A CA 1
ATOM 1016 C C . ARG A 1 127 ? -2.267 5.930 1.553 1.00 93.69 127 ARG A C 1
ATOM 1018 O O . ARG A 1 127 ? -2.367 6.083 2.764 1.00 93.69 127 ARG A O 1
ATOM 1025 N N . ASP A 1 128 ? -3.277 5.499 0.794 1.00 92.50 128 ASP A N 1
ATOM 1026 C CA . ASP A 1 128 ? -4.603 5.152 1.342 1.00 92.50 128 ASP A CA 1
ATOM 1027 C C . ASP A 1 128 ? -4.495 4.068 2.431 1.00 92.50 128 ASP A C 1
ATOM 1029 O O . ASP A 1 128 ? -5.080 4.182 3.504 1.00 92.50 128 ASP A O 1
ATOM 1033 N N . HIS A 1 129 ? -3.667 3.041 2.217 1.00 93.19 129 HIS A N 1
ATOM 1034 C CA . HIS A 1 129 ? -3.398 2.026 3.235 1.00 93.19 129 HIS A CA 1
ATOM 1035 C C . HIS A 1 129 ? -2.800 2.609 4.525 1.00 93.19 129 HIS A C 1
ATOM 1037 O O . HIS A 1 129 ? -3.237 2.230 5.614 1.00 93.19 129 HIS A O 1
ATOM 1043 N N . ALA A 1 130 ? -1.837 3.528 4.419 1.00 91.06 130 ALA A N 1
ATOM 1044 C CA . ALA A 1 130 ? -1.252 4.197 5.578 1.00 91.06 130 ALA A CA 1
ATOM 1045 C C . ALA A 1 130 ? -2.297 5.029 6.340 1.00 91.06 130 ALA A C 1
ATOM 1047 O O . ALA A 1 130 ? -2.435 4.857 7.551 1.00 91.06 130 ALA A O 1
ATOM 1048 N N . GLU A 1 131 ? -3.090 5.836 5.628 1.00 90.75 131 GLU A N 1
ATOM 1049 C CA . GLU A 1 131 ? -4.162 6.659 6.206 1.00 90.75 131 GLU A CA 1
ATOM 1050 C C . GLU A 1 131 ? -5.212 5.789 6.927 1.00 90.75 131 GLU A C 1
ATOM 1052 O O . GLU A 1 131 ? -5.619 6.080 8.054 1.00 90.75 131 GLU A O 1
ATOM 1057 N N . LYS A 1 132 ? -5.616 4.657 6.332 1.00 90.06 132 LYS A N 1
ATOM 1058 C CA . LYS A 1 132 ? -6.564 3.721 6.964 1.00 90.06 132 LYS A CA 1
ATOM 1059 C C . LYS A 1 132 ? -5.978 2.987 8.166 1.00 90.06 132 LYS A C 1
ATOM 1061 O O . LYS A 1 132 ? -6.697 2.754 9.137 1.00 90.06 132 LYS A O 1
ATOM 1066 N N . ARG A 1 133 ? -4.689 2.635 8.130 1.00 90.19 133 ARG A N 1
ATOM 1067 C CA . ARG A 1 133 ? -3.993 2.025 9.272 1.00 90.19 133 ARG A CA 1
ATOM 1068 C C . ARG A 1 133 ? -3.933 2.988 10.454 1.00 90.19 133 ARG A C 1
ATOM 1070 O O . ARG A 1 133 ? -4.212 2.577 11.576 1.00 90.19 133 ARG A O 1
ATOM 1077 N N . GLU A 1 134 ? -3.594 4.248 10.206 1.00 88.69 134 GLU A N 1
ATOM 1078 C CA . GLU A 1 134 ? -3.572 5.289 11.234 1.00 88.69 134 GLU A CA 1
ATOM 1079 C C . GLU A 1 134 ? -4.965 5.501 11.835 1.00 88.69 134 GLU A C 1
ATOM 1081 O O . GLU A 1 134 ? -5.127 5.438 13.053 1.00 88.69 134 GLU A O 1
ATOM 1086 N N . ALA A 1 135 ? -5.997 5.623 10.994 1.00 84.19 135 ALA A N 1
ATOM 1087 C CA . ALA A 1 135 ? -7.377 5.753 11.456 1.00 84.19 135 ALA A CA 1
ATOM 1088 C C . ALA A 1 135 ? -7.841 4.554 12.306 1.00 84.19 135 ALA A C 1
ATOM 1090 O O . ALA A 1 135 ? -8.562 4.740 13.288 1.00 84.19 135 ALA A O 1
ATOM 1091 N N . PHE A 1 136 ? -7.437 3.328 11.953 1.00 87.56 136 PHE A N 1
ATOM 1092 C CA . PHE A 1 136 ? -7.691 2.150 12.782 1.00 87.56 136 PHE A CA 1
ATOM 1093 C C . PHE A 1 136 ? -6.957 2.237 14.125 1.00 87.56 136 PHE A C 1
ATOM 1095 O O . PHE A 1 136 ? -7.596 2.064 15.161 1.00 87.56 136 PHE A O 1
ATOM 1102 N N . ASN A 1 137 ? -5.659 2.553 14.120 1.00 84.56 137 ASN A N 1
ATOM 1103 C CA . ASN A 1 137 ? -4.848 2.644 15.335 1.00 84.56 137 ASN A CA 1
ATOM 1104 C C . ASN A 1 137 ? -5.406 3.677 16.320 1.00 84.56 137 ASN A C 1
ATOM 1106 O 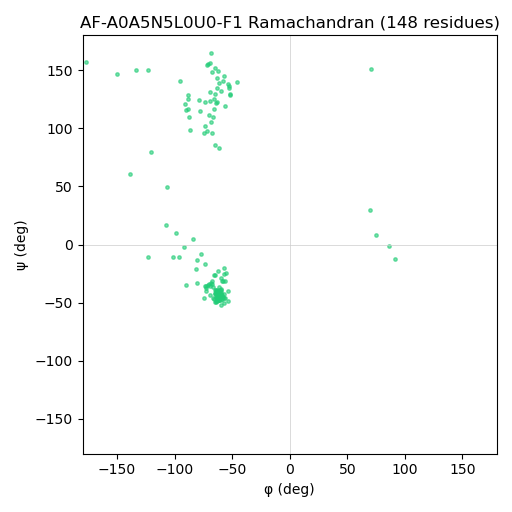O . ASN A 1 137 ? -5.606 3.339 17.479 1.00 84.56 137 ASN A O 1
ATOM 1110 N N . VAL A 1 138 ? -5.752 4.882 15.854 1.00 85.50 138 VAL A N 1
ATOM 1111 C CA . VAL A 1 138 ? -6.342 5.942 16.696 1.00 85.50 138 VAL A CA 1
ATOM 1112 C C . VAL A 1 138 ? -7.658 5.487 17.334 1.00 85.50 138 VAL A C 1
ATOM 1114 O O . VAL A 1 138 ? -7.946 5.785 18.490 1.00 85.50 138 VAL A O 1
ATOM 1117 N N . ARG A 1 139 ? -8.496 4.749 16.596 1.00 81.19 139 ARG A N 1
ATOM 1118 C CA . ARG A 1 139 ? -9.754 4.221 17.149 1.00 81.19 139 ARG A CA 1
ATOM 1119 C C . ARG A 1 139 ? -9.518 3.078 18.127 1.00 81.19 139 ARG A C 1
ATOM 1121 O O . ARG A 1 139 ? -10.275 2.945 19.082 1.00 81.19 139 ARG A O 1
ATOM 1128 N N . TYR A 1 140 ? -8.515 2.249 17.867 1.00 81.38 140 TYR A N 1
ATOM 1129 C CA . TYR A 1 140 ? -8.172 1.114 18.710 1.00 81.38 140 TYR A CA 1
ATOM 1130 C C . TYR A 1 140 ? -7.496 1.550 20.014 1.00 81.38 140 TYR A C 1
ATOM 1132 O O . TYR A 1 140 ? -7.786 0.981 21.059 1.00 81.38 140 TYR A O 1
ATOM 1140 N N . GLU A 1 141 ? -6.678 2.601 19.987 1.00 82.50 141 GLU A N 1
ATOM 1141 C CA . GLU A 1 141 ? -6.067 3.206 21.176 1.00 82.50 141 GLU A CA 1
ATOM 1142 C C . GLU A 1 141 ? -7.128 3.623 22.200 1.00 82.50 141 GLU A C 1
ATOM 1144 O O . GLU A 1 141 ? -7.066 3.197 23.348 1.00 82.50 141 GLU A O 1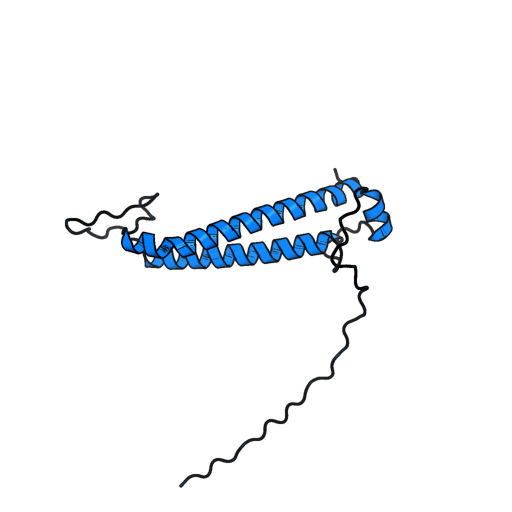
ATOM 1149 N N . LYS A 1 142 ? -8.206 4.285 21.760 1.00 76.00 142 LYS A N 1
ATOM 1150 C CA . LYS A 1 142 ? -9.356 4.611 22.628 1.00 76.00 142 LYS A CA 1
ATOM 1151 C C . LYS A 1 142 ? -10.010 3.388 23.273 1.00 76.00 142 LYS A C 1
ATOM 1153 O O . LYS A 1 142 ? -10.558 3.475 24.367 1.00 76.00 142 LYS A O 1
ATOM 1158 N N . VAL A 1 143 ? -9.994 2.240 22.594 1.00 75.25 143 VAL A N 1
ATOM 1159 C CA . VAL A 1 143 ? -10.494 0.978 23.160 1.00 75.25 143 VAL A CA 1
ATOM 1160 C C . VAL A 1 143 ? -9.533 0.448 24.222 1.00 75.25 143 VAL A C 1
ATOM 1162 O O . VAL A 1 143 ? -9.993 -0.054 25.244 1.00 75.25 143 VAL A O 1
ATOM 1165 N N . LEU A 1 144 ? -8.220 0.548 23.999 1.00 77.50 144 LEU A N 1
ATOM 1166 C CA . LEU A 1 144 ? -7.208 0.146 24.980 1.00 77.50 144 LEU A CA 1
ATOM 1167 C C . LEU A 1 144 ? -7.267 1.021 26.239 1.00 77.50 144 LEU A C 1
ATOM 1169 O O . LEU A 1 144 ? -7.252 0.481 27.346 1.00 77.50 144 LEU A O 1
ATOM 1173 N N . GLU A 1 145 ? -7.445 2.334 26.073 1.00 78.88 145 GLU A N 1
ATOM 1174 C CA . GLU A 1 145 ? -7.665 3.280 27.174 1.00 78.88 145 GLU A CA 1
ATOM 1175 C C . GLU A 1 145 ? -8.921 2.908 27.968 1.00 78.88 145 GLU A C 1
ATOM 1177 O O . GLU A 1 145 ? -8.875 2.781 29.190 1.00 78.88 145 GLU A O 1
ATOM 1182 N N . ALA A 1 146 ? -10.035 2.633 27.276 1.00 72.19 146 ALA A N 1
ATOM 1183 C CA . ALA A 1 146 ? -11.283 2.200 27.907 1.00 72.19 146 ALA A CA 1
ATOM 1184 C C . ALA A 1 146 ? -11.128 0.903 28.719 1.00 72.19 146 ALA A C 1
ATOM 1186 O O . ALA A 1 146 ? -11.831 0.695 29.712 1.00 72.19 146 ALA A O 1
ATOM 1187 N N . LYS A 1 147 ? -10.224 0.018 28.284 1.00 70.56 147 LYS A N 1
ATOM 1188 C CA . LYS A 1 147 ? -9.900 -1.244 28.960 1.00 70.56 147 LYS A CA 1
ATOM 1189 C C . LYS A 1 147 ? -8.942 -1.076 30.140 1.00 70.56 147 LYS A C 1
ATOM 1191 O O . LYS A 1 147 ? -8.798 -2.021 30.909 1.00 70.56 147 LYS A O 1
ATOM 1196 N N . GLY A 1 148 ? -8.294 0.081 30.286 1.00 71.19 148 GLY A N 1
ATO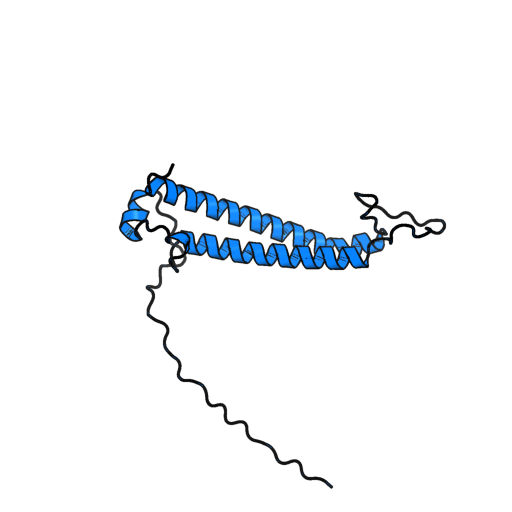M 1197 C CA . GLY A 1 148 ? -7.242 0.296 31.280 1.00 71.19 148 GLY A CA 1
ATOM 1198 C C . GLY A 1 148 ? -5.948 -0.465 30.971 1.00 71.19 148 GLY A C 1
ATOM 1199 O O . GLY A 1 148 ? -5.257 -0.877 31.896 1.00 71.19 148 GLY A O 1
ATOM 1200 N N . VAL A 1 149 ? -5.645 -0.702 29.687 1.00 69.19 149 VAL A N 1
ATOM 1201 C CA . VAL A 1 149 ? -4.456 -1.457 29.224 1.00 69.19 149 VAL A CA 1
ATOM 1202 C C . VAL A 1 149 ? -3.311 -0.512 28.795 1.00 69.19 149 VAL A C 1
ATOM 1204 O O . VAL A 1 149 ? -2.317 -0.956 28.225 1.00 69.19 149 VAL A O 1
ATOM 1207 N N . CYS A 1 150 ? -3.442 0.787 29.072 1.00 54.81 150 CYS A N 1
ATOM 1208 C CA . CYS A 1 150 ? -2.483 1.835 28.710 1.00 54.81 150 CYS A CA 1
ATOM 1209 C C . CYS A 1 150 ? -1.541 2.192 29.862 1.00 54.81 150 CYS A C 1
ATOM 1211 O O . CYS A 1 150 ? -2.028 2.299 31.010 1.00 54.81 150 CYS A O 1
#

Mean predicted aligned error: 14.05 Å

pLDDT: mean 73.43, std 18.9, range [32.56, 96.69]

Solvent-accessible surface area (backbone atoms only — not comparable to full-atom values): 9028 Å² total; per-residue (Å²): 137,88,84,83,81,84,80,83,82,81,81,80,76,76,83,84,76,77,73,81,88,67,79,83,62,66,94,79,61,70,74,67,92,48,39,65,53,48,41,76,73,70,48,80,54,96,54,45,61,69,40,83,76,37,63,52,16,49,32,44,50,53,24,54,52,31,43,53,50,19,51,52,32,40,53,52,33,55,53,53,48,68,73,49,37,59,63,87,89,60,84,69,58,94,91,62,74,61,49,57,97,42,96,91,50,25,20,42,70,69,50,47,59,70,42,45,68,39,50,52,49,22,50,54,30,44,49,51,21,50,56,31,45,50,56,28,48,61,54,47,48,46,51,36,52,53,66,67,76,112

Secondary structure (DSSP, 8-state):
-PPPPP------PPP--PPP------TT-PPPSSHHHHHHHH---TTTTTSTTSHHHHHHHHHHHHHHHHHHHHHHHHHHHHHHBPPTTPPPPTT---EEEETTEEE-HHHHHHHHHHHHHHHHHHHHHHHHHHHHHHHHHHHHHHHT--

Radius of gyration: 26.07 Å; Cα contacts (8 Å, |Δi|>4): 108; chains: 1; bounding box: 60×46×72 Å